Protein AF-A0A521ZLS4-F1 (afdb_monomer_lite)

Sequence (62 aa):
MKLKLTTALCIAAAWVVAATNPMFNVRDYGATGDGKSLDSPAIDKAIAACAGAGGGTVWIPA

Radius of gyration: 23.2 Å; chains: 1; bounding box: 53×27×62 Å

Foldseek 3Di:
DDDPDDDPPPPPPPPPDPDDQDEQELVVQPADPPVPDDSVNSQVVSVVVQVVVVHHHYDYDD

Secondary structure (DSSP, 8-state):
----------------------EEEGGGGT---SSSS--HHHHHHHHHHHH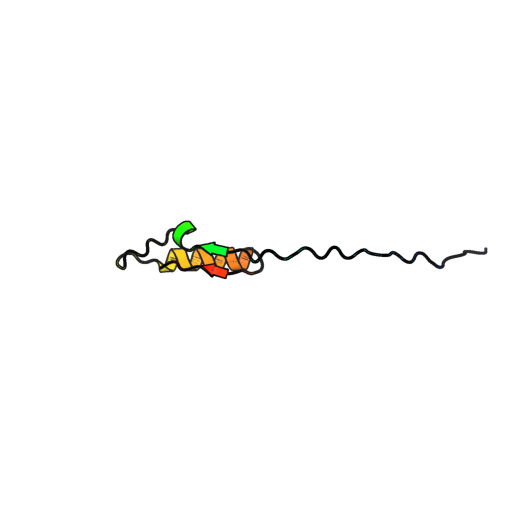HTTS-EEE---

pLDDT: mean 85.16, std 17.02, range [45.78, 98.56]

Structure (mmCIF, N/CA/C/O backbone):
data_AF-A0A521ZLS4-F1
#
_entry.id   AF-A0A521ZLS4-F1
#
loop_
_atom_site.group_PDB
_atom_site.id
_atom_site.type_symbol
_atom_site.label_atom_id
_atom_site.label_alt_id
_atom_site.label_comp_id
_atom_site.label_asym_id
_atom_site.label_entity_id
_atom_site.label_seq_id
_atom_site.pdbx_PDB_ins_code
_atom_site.Cartn_x
_atom_site.Cartn_y
_atom_site.Cartn_z
_atom_site.occupancy
_atom_site.B_iso_or_equiv
_atom_site.auth_seq_id
_atom_site.auth_comp_id
_atom_site.auth_asym_id
_atom_site.auth_atom_id
_atom_site.pdbx_PDB_model_num
ATOM 1 N N . MET A 1 1 ? 40.145 -15.876 -47.526 1.00 56.47 1 MET A N 1
ATOM 2 C CA . MET A 1 1 ? 40.536 -15.214 -46.259 1.00 56.47 1 MET A CA 1
ATOM 3 C C . MET A 1 1 ? 40.706 -13.722 -46.495 1.00 56.47 1 MET A C 1
ATOM 5 O O . MET A 1 1 ? 41.630 -13.359 -47.209 1.00 56.47 1 MET A O 1
ATOM 9 N N . LYS A 1 2 ? 39.792 -12.899 -45.963 1.00 48.19 2 LYS A N 1
ATOM 10 C CA . LYS A 1 2 ? 39.940 -11.468 -45.607 1.00 48.19 2 LYS A CA 1
ATOM 11 C C . LYS A 1 2 ? 38.588 -11.010 -45.036 1.00 48.19 2 LYS A C 1
ATOM 13 O O . LYS A 1 2 ? 37.748 -10.455 -45.734 1.00 48.19 2 LYS A O 1
ATOM 18 N N . LEU A 1 3 ? 38.359 -11.382 -43.779 1.00 45.78 3 LEU A N 1
ATOM 19 C CA . LEU A 1 3 ? 37.180 -11.040 -42.987 1.00 45.78 3 LEU A CA 1
ATOM 20 C C . LEU A 1 3 ? 37.324 -9.578 -42.526 1.00 45.78 3 LEU A C 1
ATOM 22 O O . LEU A 1 3 ? 38.247 -9.269 -41.777 1.00 45.78 3 LEU A O 1
ATOM 26 N N . LYS A 1 4 ? 36.464 -8.670 -42.999 1.00 50.28 4 LYS A N 1
ATOM 27 C CA . LYS A 1 4 ? 36.379 -7.294 -42.483 1.00 50.28 4 LYS A CA 1
ATOM 28 C C . LYS A 1 4 ? 35.328 -7.273 -41.375 1.00 50.28 4 LYS A C 1
ATOM 30 O O . LYS A 1 4 ? 34.139 -7.157 -41.645 1.00 50.28 4 LYS A O 1
ATOM 35 N N . LEU A 1 5 ? 35.800 -7.475 -40.149 1.00 58.41 5 LEU A N 1
ATOM 36 C CA . LEU A 1 5 ? 35.024 -7.554 -38.914 1.00 58.41 5 LEU A CA 1
ATOM 37 C C . LEU A 1 5 ? 35.398 -6.374 -38.011 1.00 58.41 5 LEU A C 1
ATOM 39 O O . LEU A 1 5 ? 36.173 -6.546 -37.086 1.00 58.41 5 LEU A O 1
ATOM 43 N N . THR A 1 6 ? 34.897 -5.186 -38.328 1.00 63.28 6 THR A N 1
ATOM 44 C CA . THR A 1 6 ? 34.861 -3.958 -37.506 1.00 63.28 6 THR A CA 1
ATOM 45 C C . THR A 1 6 ? 34.108 -2.960 -38.397 1.00 63.28 6 THR A C 1
ATOM 47 O O . THR A 1 6 ? 34.501 -2.738 -39.533 1.00 63.28 6 THR A O 1
ATOM 50 N N . THR A 1 7 ? 32.918 -2.448 -38.099 1.00 57.12 7 THR A N 1
ATOM 51 C CA . THR A 1 7 ? 32.543 -1.674 -36.920 1.00 57.12 7 THR A CA 1
ATOM 52 C C . THR A 1 7 ? 31.009 -1.615 -36.906 1.00 57.12 7 THR A C 1
ATOM 54 O O . THR A 1 7 ? 30.412 -0.734 -37.516 1.00 57.12 7 THR A O 1
ATOM 57 N N . ALA A 1 8 ? 30.345 -2.572 -36.260 1.00 54.41 8 ALA A N 1
ATOM 58 C CA . ALA A 1 8 ? 28.937 -2.415 -35.906 1.00 54.41 8 ALA A CA 1
ATOM 59 C C . ALA A 1 8 ? 28.897 -1.695 -34.555 1.00 54.41 8 ALA A C 1
ATOM 61 O O . ALA A 1 8 ? 28.882 -2.324 -33.500 1.00 54.41 8 ALA A O 1
ATOM 62 N N . LEU A 1 9 ? 28.973 -0.363 -34.587 1.00 56.62 9 LEU A N 1
ATOM 63 C CA . LEU A 1 9 ? 28.643 0.453 -33.426 1.00 56.62 9 LEU A CA 1
ATOM 64 C C . LEU A 1 9 ? 27.123 0.360 -33.253 1.00 56.62 9 LEU A C 1
ATOM 66 O O . LEU A 1 9 ? 26.370 1.134 -33.838 1.00 56.62 9 LEU A O 1
ATOM 70 N N . CYS A 1 10 ? 26.671 -0.651 -32.511 1.00 49.16 10 CYS A N 1
ATOM 71 C CA . CYS A 1 10 ? 25.301 -0.732 -32.030 1.00 49.16 10 CYS A CA 1
ATOM 72 C C . CYS A 1 10 ? 25.049 0.489 -31.139 1.00 49.16 10 CYS A C 1
ATOM 74 O O . CYS A 1 10 ? 25.410 0.494 -29.964 1.00 49.16 10 CYS A O 1
ATOM 76 N N . ILE A 1 11 ? 24.444 1.536 -31.697 1.00 63.81 11 ILE A N 1
ATOM 77 C CA . ILE A 1 11 ? 23.852 2.61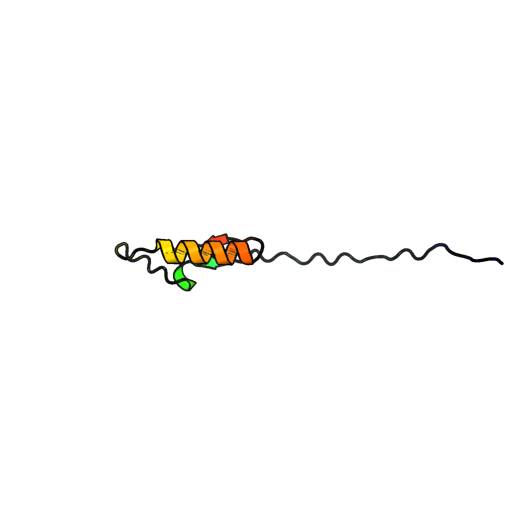5 -30.910 1.00 63.81 11 ILE A CA 1
ATOM 78 C C . ILE A 1 11 ? 22.605 2.009 -30.264 1.00 63.81 11 ILE A C 1
ATOM 80 O O . ILE A 1 11 ? 21.513 2.037 -30.827 1.00 63.81 11 ILE A O 1
ATOM 84 N N . ALA A 1 12 ? 22.776 1.389 -29.098 1.00 64.19 12 ALA A N 1
ATOM 85 C CA . ALA A 1 12 ? 21.658 1.087 -28.225 1.00 64.19 12 ALA A CA 1
ATOM 86 C C . ALA A 1 12 ? 21.159 2.430 -27.681 1.00 64.19 12 ALA A C 1
ATOM 88 O O . ALA A 1 12 ? 21.717 2.973 -26.729 1.00 64.19 12 ALA A O 1
ATOM 89 N N . ALA A 1 13 ? 20.146 3.004 -28.330 1.00 64.06 13 ALA A N 1
ATOM 90 C CA . ALA A 1 13 ? 19.372 4.081 -27.738 1.00 64.06 13 ALA A CA 1
ATOM 91 C C . ALA A 1 13 ? 18.753 3.528 -26.447 1.00 64.06 13 ALA A C 1
ATOM 93 O O . ALA A 1 13 ? 17.805 2.744 -26.483 1.00 64.06 13 ALA A O 1
ATOM 94 N N . ALA A 1 14 ? 19.354 3.864 -25.307 1.00 68.56 14 ALA A N 1
ATOM 95 C CA . ALA A 1 14 ? 18.792 3.548 -24.009 1.00 68.56 14 ALA A CA 1
ATOM 96 C C . ALA A 1 14 ? 17.520 4.385 -23.854 1.00 68.56 14 ALA A C 1
ATOM 98 O O . ALA A 1 14 ? 17.576 5.599 -23.661 1.00 68.56 14 ALA A O 1
ATOM 99 N N . TRP A 1 15 ? 16.366 3.740 -23.993 1.00 73.81 15 TRP A N 1
ATOM 100 C CA . TRP A 1 15 ? 15.096 4.353 -23.646 1.00 73.81 15 TRP A CA 1
ATOM 101 C C . TRP A 1 15 ? 15.093 4.555 -22.135 1.00 73.81 15 TRP A C 1
ATOM 103 O O . TRP A 1 15 ? 15.043 3.591 -21.371 1.00 73.81 15 TRP A O 1
ATOM 113 N N . VAL A 1 16 ? 15.182 5.810 -21.697 1.00 71.25 16 VAL A N 1
ATOM 114 C CA . VAL A 1 16 ? 14.903 6.155 -20.305 1.00 71.25 16 VAL A CA 1
ATOM 115 C C . VAL A 1 16 ? 13.403 5.967 -20.114 1.00 71.25 16 VAL A C 1
ATOM 117 O O . VAL A 1 16 ? 12.604 6.831 -20.469 1.00 71.25 16 VAL A O 1
ATOM 120 N N . VAL A 1 17 ? 13.010 4.805 -19.597 1.00 72.94 17 VAL A N 1
ATOM 121 C CA . VAL A 1 17 ? 11.655 4.612 -19.086 1.00 72.94 17 VAL A CA 1
ATOM 122 C C . VAL A 1 17 ? 11.568 5.447 -17.817 1.00 72.94 17 VAL A C 1
ATOM 124 O O . VAL A 1 17 ? 12.263 5.172 -16.840 1.00 72.94 17 VAL A O 1
ATOM 127 N N . ALA A 1 18 ? 10.760 6.506 -17.841 1.00 72.38 18 ALA A N 1
ATOM 128 C CA . ALA A 1 18 ? 10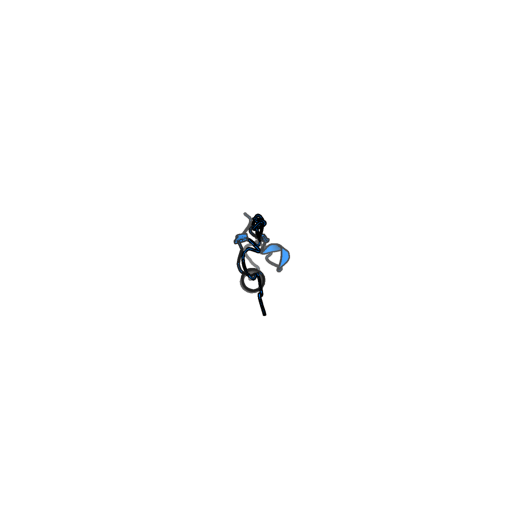.440 7.245 -16.632 1.00 72.38 18 ALA A CA 1
ATOM 129 C C . ALA A 1 18 ? 9.800 6.264 -15.638 1.00 72.38 18 ALA A C 1
ATOM 131 O O . ALA A 1 18 ? 8.716 5.741 -15.892 1.00 72.38 18 ALA A O 1
ATOM 132 N N . ALA A 1 19 ? 10.492 5.976 -1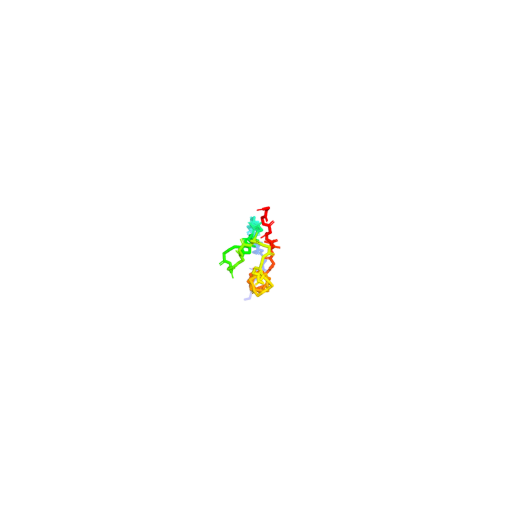4.535 1.00 71.50 19 ALA A N 1
ATOM 133 C CA . ALA A 1 19 ? 9.956 5.124 -13.487 1.00 71.50 19 ALA A CA 1
ATOM 134 C C . ALA A 1 19 ? 8.805 5.872 -12.804 1.00 71.50 19 ALA A C 1
ATOM 136 O O . ALA A 1 19 ? 9.024 6.796 -12.020 1.00 71.50 19 ALA A O 1
ATOM 137 N N . THR A 1 20 ? 7.565 5.504 -13.122 1.00 78.50 20 THR A N 1
ATOM 138 C CA . THR A 1 20 ? 6.412 5.913 -12.320 1.00 78.50 20 THR A CA 1
ATOM 139 C C . THR A 1 20 ? 6.560 5.243 -10.965 1.00 78.50 20 THR A C 1
ATOM 141 O O . THR A 1 20 ? 6.574 4.018 -10.916 1.00 78.50 20 THR A O 1
ATOM 144 N N . ASN A 1 21 ? 6.706 6.011 -9.886 1.00 85.44 21 ASN A N 1
ATOM 145 C CA . ASN A 1 21 ? 6.786 5.449 -8.540 1.00 85.44 21 ASN A CA 1
ATOM 146 C C . ASN A 1 21 ? 5.382 4.959 -8.130 1.00 85.44 21 ASN A C 1
ATOM 148 O O . ASN A 1 21 ? 4.508 5.804 -7.912 1.00 85.44 21 ASN A O 1
ATOM 152 N N . PRO A 1 22 ? 5.114 3.639 -8.099 1.00 92.88 22 PRO A N 1
ATOM 153 C CA . PRO A 1 22 ? 3.772 3.140 -7.839 1.00 92.88 22 PRO A CA 1
ATOM 154 C C . PRO A 1 22 ? 3.348 3.466 -6.404 1.00 92.88 22 PRO A C 1
ATOM 156 O O . PRO A 1 22 ? 4.137 3.380 -5.459 1.00 92.88 22 PRO A O 1
ATOM 159 N N . MET A 1 23 ? 2.083 3.857 -6.250 1.00 97.00 23 MET A N 1
ATOM 160 C CA . MET A 1 23 ? 1.513 4.274 -4.973 1.00 97.00 23 MET A CA 1
ATOM 161 C C . MET A 1 23 ? 0.451 3.270 -4.526 1.00 97.00 23 MET A C 1
ATOM 163 O O . MET A 1 23 ? -0.462 2.946 -5.282 1.00 97.00 23 MET A O 1
ATOM 167 N N . PHE A 1 24 ? 0.578 2.785 -3.295 1.00 98.00 24 PHE A N 1
ATOM 168 C CA . PHE A 1 24 ? -0.244 1.724 -2.720 1.00 98.00 24 PHE A CA 1
ATOM 169 C C . PHE A 1 24 ? -1.057 2.306 -1.567 1.00 98.00 24 PHE A C 1
ATOM 171 O O . PHE A 1 24 ? -0.549 2.442 -0.455 1.00 98.00 24 PHE A O 1
ATOM 178 N N . ASN A 1 25 ? -2.303 2.700 -1.827 1.00 98.06 25 ASN A N 1
ATOM 179 C CA . ASN A 1 25 ? -3.177 3.240 -0.790 1.00 98.06 25 ASN A CA 1
ATOM 180 C C . ASN A 1 25 ? -3.699 2.106 0.095 1.00 98.06 25 ASN A C 1
ATOM 182 O O . ASN A 1 25 ? -4.330 1.175 -0.395 1.00 98.06 25 ASN A O 1
ATOM 186 N N . VAL A 1 26 ? -3.485 2.200 1.407 1.00 98.19 26 VAL A N 1
ATOM 187 C CA . VAL A 1 26 ? -3.912 1.172 2.374 1.00 98.19 26 VAL A CA 1
ATOM 188 C C . VAL A 1 26 ? -5.424 0.903 2.355 1.00 98.19 26 VAL A C 1
ATOM 190 O O . VAL A 1 26 ? -5.848 -0.207 2.682 1.00 98.19 26 VAL A O 1
ATOM 193 N N . ARG A 1 27 ? -6.245 1.872 1.919 1.00 97.56 27 ARG A N 1
ATOM 194 C CA . ARG A 1 27 ? -7.702 1.694 1.770 1.00 97.56 27 ARG A CA 1
ATOM 195 C C . ARG A 1 27 ? -8.065 0.680 0.677 1.00 97.56 27 ARG A C 1
ATOM 197 O O . ARG A 1 27 ? -9.036 -0.050 0.845 1.00 97.56 27 ARG A O 1
ATOM 204 N N . ASP A 1 28 ? -7.240 0.536 -0.363 1.00 98.19 28 ASP A N 1
ATOM 205 C CA . ASP A 1 28 ? -7.432 -0.478 -1.416 1.00 98.19 28 ASP A CA 1
ATOM 206 C C . ASP A 1 28 ? -7.186 -1.907 -0.892 1.00 98.19 28 ASP A C 1
ATOM 208 O O . ASP A 1 28 ? -7.632 -2.889 -1.484 1.00 98.19 28 ASP A O 1
ATOM 212 N N . TYR A 1 29 ? -6.506 -2.027 0.254 1.00 97.81 29 TYR A N 1
ATOM 213 C CA . TYR A 1 29 ? -6.173 -3.290 0.921 1.00 97.81 29 TYR A CA 1
ATOM 214 C C . TYR A 1 29 ? -7.067 -3.593 2.132 1.00 97.81 29 TYR A C 1
ATOM 216 O O . TYR A 1 29 ? -6.847 -4.589 2.831 1.00 97.81 29 TYR A O 1
ATOM 224 N N . GLY A 1 30 ? -8.093 -2.766 2.357 1.00 97.00 30 GLY A N 1
ATOM 225 C CA . GLY A 1 30 ? -9.104 -2.957 3.396 1.00 97.00 30 GLY A CA 1
ATOM 226 C C . GLY A 1 30 ? -8.893 -2.146 4.674 1.00 97.00 30 GLY A C 1
ATOM 227 O O . GLY A 1 30 ? -9.559 -2.440 5.662 1.00 97.00 30 GLY A O 1
ATOM 228 N N . ALA A 1 31 ? -7.997 -1.152 4.683 1.00 97.88 31 ALA A N 1
ATOM 229 C CA . ALA A 1 31 ? -7.888 -0.233 5.814 1.00 97.88 31 ALA A CA 1
ATOM 230 C C . ALA A 1 31 ? -9.118 0.680 5.876 1.00 97.88 31 ALA A C 1
ATOM 232 O O . ALA A 1 31 ? -9.561 1.214 4.855 1.00 97.88 31 ALA A O 1
ATOM 233 N N . THR A 1 32 ? -9.642 0.886 7.079 1.00 96.31 32 THR A N 1
ATOM 234 C CA . THR A 1 32 ? -10.848 1.692 7.313 1.00 96.31 32 THR A CA 1
ATOM 235 C C . THR A 1 32 ? -10.518 3.092 7.824 1.00 96.31 32 THR A C 1
ATOM 237 O O . THR A 1 32 ? -11.146 4.055 7.383 1.00 96.31 32 THR A O 1
ATOM 240 N N . GLY A 1 33 ? -9.515 3.234 8.699 1.00 94.69 33 GLY A N 1
ATOM 241 C CA . GLY A 1 33 ? -9.171 4.508 9.334 1.00 94.69 33 GLY A CA 1
ATOM 242 C C . GLY A 1 33 ? -10.214 5.008 10.340 1.00 94.69 33 GLY A C 1
ATOM 243 O O . GLY A 1 33 ? -10.288 6.205 10.595 1.00 94.69 33 GLY A O 1
ATOM 244 N N . ASP A 1 34 ? -11.040 4.121 10.902 1.00 95.44 34 ASP A N 1
ATOM 245 C CA . ASP A 1 34 ? -12.122 4.485 11.833 1.00 95.44 34 ASP A CA 1
ATOM 246 C C . ASP A 1 34 ? -11.669 4.624 13.305 1.00 95.44 34 ASP A C 1
ATOM 248 O O . ASP A 1 34 ? -12.470 4.970 14.178 1.00 95.44 34 ASP A O 1
ATOM 252 N N . GLY A 1 35 ? -10.395 4.334 13.596 1.00 93.56 35 GLY A N 1
ATOM 253 C CA . GLY A 1 35 ? -9.815 4.351 14.943 1.00 93.56 35 GLY A CA 1
ATOM 254 C C . GLY A 1 35 ? -10.291 3.220 15.864 1.00 93.56 35 GLY A C 1
ATOM 255 O O . GLY A 1 35 ? -10.025 3.265 17.065 1.00 93.56 35 GLY A O 1
ATOM 256 N N . LYS A 1 36 ? -11.008 2.224 15.334 1.00 94.94 36 LYS A N 1
ATOM 257 C CA . LYS A 1 36 ? -11.578 1.090 16.082 1.00 94.94 36 LYS A CA 1
ATOM 258 C C . LYS A 1 36 ? -11.149 -0.251 15.499 1.00 94.94 36 LYS A C 1
ATOM 260 O O . LYS A 1 36 ? -10.810 -1.168 16.244 1.00 94.94 36 LYS A O 1
ATOM 265 N N . SER A 1 37 ? -11.207 -0.367 14.182 1.00 94.44 37 SER A N 1
ATOM 266 C CA . SER A 1 37 ? -10.864 -1.558 13.422 1.00 94.44 37 SER A CA 1
ATOM 267 C C . SER A 1 37 ? -9.346 -1.706 13.320 1.00 94.44 37 SER A C 1
ATOM 269 O O . SER A 1 37 ? -8.601 -0.727 13.259 1.00 94.44 37 SER A O 1
ATOM 271 N N . LEU A 1 38 ? -8.865 -2.951 13.315 1.00 96.75 38 LEU A N 1
ATOM 272 C CA . LEU A 1 38 ? -7.438 -3.225 13.186 1.00 96.75 38 LEU A CA 1
ATOM 273 C C . LEU A 1 38 ? -7.013 -3.119 11.716 1.00 96.75 38 LEU A C 1
ATOM 275 O O . LEU A 1 38 ? -7.257 -4.036 10.934 1.00 96.75 38 LEU A O 1
A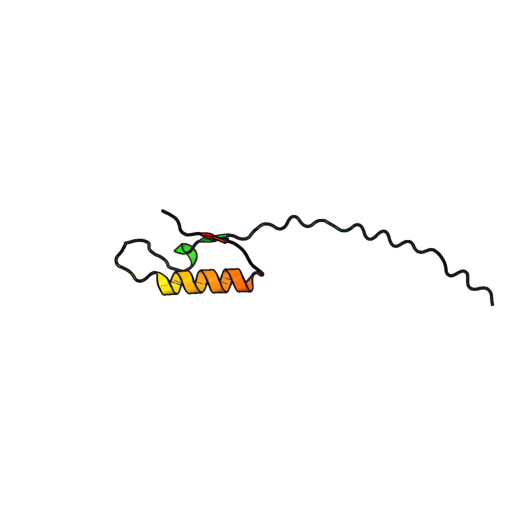TOM 279 N N . ASP A 1 39 ? -6.324 -2.034 11.369 1.00 97.88 39 ASP A N 1
ATOM 280 C CA . ASP A 1 39 ? -5.851 -1.785 10.000 1.00 97.88 39 ASP A CA 1
ATOM 281 C C . ASP A 1 39 ? -4.498 -2.461 9.679 1.00 97.88 39 ASP A C 1
ATOM 283 O O . ASP A 1 39 ? -4.098 -2.509 8.514 1.00 97.88 39 ASP A O 1
ATOM 287 N N . SER A 1 40 ? -3.799 -3.044 10.666 1.00 97.75 40 SER A N 1
ATOM 288 C CA . SER A 1 40 ? -2.493 -3.703 10.463 1.00 97.75 40 SER A CA 1
ATOM 289 C C . SER A 1 40 ? -2.487 -4.737 9.323 1.00 97.75 40 SER A C 1
ATOM 291 O O . SER A 1 40 ? -1.605 -4.646 8.472 1.00 97.75 40 SER A O 1
ATOM 293 N N . PRO A 1 41 ? -3.483 -5.642 9.188 1.00 98.31 41 PRO A N 1
ATOM 294 C CA . PRO A 1 41 ? -3.502 -6.604 8.086 1.00 98.31 41 PRO A CA 1
ATOM 295 C C . PRO A 1 41 ? -3.620 -5.956 6.700 1.00 98.31 41 PRO A C 1
ATOM 297 O O . PRO A 1 41 ? -3.155 -6.525 5.715 1.00 98.31 41 PRO A O 1
ATOM 300 N N . ALA A 1 42 ? -4.269 -4.794 6.594 1.00 98.31 42 ALA A N 1
ATOM 301 C CA . ALA A 1 42 ? -4.366 -4.057 5.336 1.00 98.31 42 ALA A CA 1
ATOM 302 C C . ALA A 1 42 ? -3.043 -3.357 4.999 1.00 98.31 42 ALA A C 1
ATOM 304 O O . ALA A 1 42 ? -2.603 -3.387 3.850 1.00 98.31 42 ALA A O 1
ATOM 305 N N . ILE A 1 43 ? -2.373 -2.793 6.009 1.00 98.19 43 ILE A N 1
ATOM 306 C CA . ILE A 1 43 ? -1.043 -2.188 5.865 1.00 98.19 43 ILE A CA 1
ATOM 307 C C . ILE A 1 43 ? -0.019 -3.243 5.423 1.00 98.19 43 ILE A C 1
ATOM 309 O O . ILE A 1 43 ? 0.715 -3.009 4.463 1.00 98.19 43 ILE A O 1
ATOM 313 N N . ASP A 1 44 ? -0.020 -4.428 6.037 1.00 98.56 44 ASP A N 1
ATOM 314 C CA . ASP A 1 44 ? 0.883 -5.528 5.670 1.00 98.56 44 ASP A CA 1
ATOM 315 C C . ASP A 1 44 ? 0.689 -5.969 4.212 1.00 98.56 44 ASP A C 1
ATOM 317 O O . ASP A 1 44 ? 1.658 -6.175 3.477 1.00 98.56 44 ASP A O 1
ATOM 321 N N . LYS A 1 45 ? -0.566 -6.055 3.751 1.00 98.56 45 LYS A N 1
ATOM 322 C CA . LYS A 1 45 ? -0.882 -6.361 2.346 1.00 98.56 45 LYS A CA 1
ATOM 323 C C . LYS A 1 45 ? -0.382 -5.276 1.395 1.00 98.56 45 LYS A C 1
ATOM 325 O O . LYS A 1 45 ? 0.173 -5.609 0.348 1.00 98.56 45 LYS A O 1
ATOM 330 N N . ALA A 1 46 ? -0.547 -4.003 1.753 1.00 98.38 46 ALA A N 1
ATOM 331 C CA . ALA A 1 46 ? -0.052 -2.888 0.949 1.00 98.38 46 ALA A CA 1
ATOM 332 C C . ALA A 1 46 ? 1.482 -2.917 0.832 1.00 98.38 46 ALA A C 1
ATOM 334 O O . ALA A 1 46 ? 2.022 -2.715 -0.255 1.00 98.38 46 ALA A O 1
ATOM 335 N N . ILE A 1 47 ? 2.189 -3.233 1.924 1.00 98.31 47 ILE A N 1
ATOM 336 C CA . ILE A 1 47 ? 3.650 -3.405 1.934 1.00 98.31 47 ILE A CA 1
ATOM 337 C C . ILE A 1 47 ? 4.063 -4.590 1.058 1.00 98.31 47 ILE A C 1
ATOM 339 O O . ILE A 1 47 ? 4.978 -4.451 0.249 1.00 98.31 47 ILE A O 1
ATOM 343 N N . ALA A 1 48 ? 3.387 -5.737 1.172 1.00 98.50 48 ALA A N 1
ATOM 344 C CA . ALA A 1 48 ? 3.683 -6.912 0.355 1.00 98.50 48 ALA A CA 1
ATOM 345 C C . ALA A 1 48 ? 3.491 -6.632 -1.146 1.00 98.50 48 ALA A C 1
ATOM 347 O O . ALA A 1 48 ? 4.341 -7.007 -1.954 1.00 98.50 48 ALA A O 1
ATOM 348 N N . ALA A 1 49 ? 2.420 -5.924 -1.519 1.00 98.06 49 ALA A N 1
ATOM 349 C CA . ALA A 1 49 ? 2.176 -5.496 -2.896 1.00 98.06 49 ALA A CA 1
ATOM 350 C C . ALA A 1 49 ? 3.248 -4.510 -3.388 1.00 98.06 49 ALA A C 1
ATOM 352 O O . ALA A 1 49 ? 3.781 -4.672 -4.485 1.00 98.06 49 ALA A O 1
ATOM 353 N N . CYS A 1 50 ? 3.616 -3.538 -2.550 1.00 97.38 50 CYS A N 1
ATOM 354 C CA . CYS A 1 50 ? 4.674 -2.571 -2.834 1.00 97.38 50 CYS A CA 1
ATOM 355 C C . CYS A 1 50 ? 6.034 -3.252 -3.057 1.00 97.38 50 CYS A C 1
ATOM 357 O O . CYS A 1 50 ? 6.714 -2.992 -4.050 1.00 97.38 50 CYS A O 1
ATOM 359 N N . ALA A 1 51 ? 6.405 -4.188 -2.182 1.00 97.19 51 ALA A N 1
ATOM 360 C CA . ALA A 1 51 ? 7.628 -4.970 -2.321 1.00 97.19 51 ALA A CA 1
ATOM 361 C C . ALA A 1 51 ? 7.598 -5.859 -3.578 1.00 97.19 51 ALA A C 1
ATOM 363 O O . ALA A 1 51 ? 8.577 -5.903 -4.323 1.00 97.19 51 ALA A O 1
ATOM 364 N N . GLY A 1 52 ? 6.467 -6.519 -3.854 1.00 96.81 52 GLY A N 1
ATOM 365 C CA . GLY A 1 52 ? 6.281 -7.367 -5.035 1.00 96.81 52 GLY A CA 1
ATOM 366 C C . GLY A 1 52 ? 6.343 -6.611 -6.367 1.00 96.81 52 GLY A C 1
ATOM 367 O O . GLY A 1 52 ? 6.736 -7.190 -7.376 1.00 96.81 52 GLY A O 1
ATOM 368 N N . ALA A 1 53 ? 6.017 -5.316 -6.370 1.00 94.75 53 ALA A N 1
ATOM 369 C CA . ALA A 1 53 ? 6.113 -4.442 -7.540 1.00 94.75 53 ALA A CA 1
ATOM 370 C C . ALA A 1 53 ? 7.531 -3.895 -7.806 1.00 94.75 53 ALA A C 1
ATOM 372 O O . ALA A 1 53 ? 7.726 -3.155 -8.769 1.00 94.75 53 ALA A O 1
ATOM 373 N N . GLY A 1 54 ? 8.522 -4.249 -6.979 1.00 93.44 54 GLY A N 1
ATOM 374 C CA . GLY A 1 54 ? 9.893 -3.740 -7.097 1.00 93.44 54 GLY A CA 1
ATOM 375 C C . GLY A 1 54 ? 10.143 -2.430 -6.345 1.00 93.44 54 GLY A C 1
ATOM 376 O O . GLY A 1 54 ? 11.135 -1.754 -6.614 1.00 93.44 54 GLY A O 1
ATOM 377 N N . GLY A 1 55 ? 9.273 -2.082 -5.394 1.00 91.56 55 GLY A N 1
ATOM 378 C CA . GLY A 1 55 ? 9.335 -0.845 -4.619 1.00 91.56 55 GLY A CA 1
ATOM 379 C C . GLY A 1 55 ? 8.224 0.135 -4.990 1.00 91.56 55 GLY A C 1
ATOM 380 O O . GLY A 1 55 ? 7.474 -0.074 -5.941 1.00 91.56 55 GLY A O 1
ATOM 381 N N . GLY A 1 56 ? 8.091 1.201 -4.204 1.00 95.06 56 GLY A N 1
ATOM 382 C CA . GLY A 1 56 ? 6.961 2.114 -4.314 1.00 95.06 56 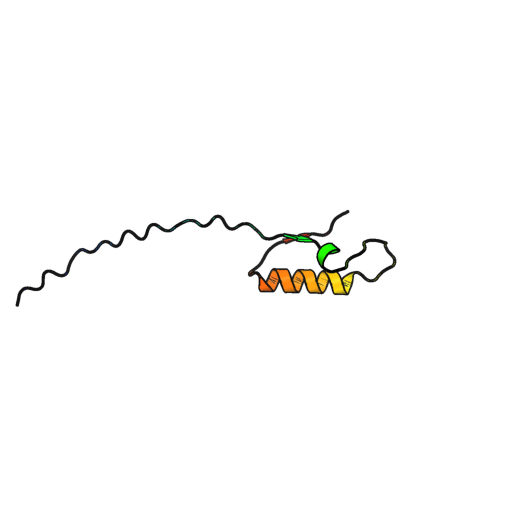GLY A CA 1
ATOM 383 C C . GLY A 1 56 ? 6.782 2.990 -3.083 1.00 95.06 56 GLY A C 1
ATOM 384 O O . GLY A 1 56 ? 7.669 3.110 -2.236 1.00 95.06 56 GLY A O 1
ATOM 385 N N . THR A 1 57 ? 5.597 3.576 -2.947 1.00 97.50 57 THR A N 1
ATOM 386 C CA . THR A 1 57 ? 5.174 4.290 -1.735 1.00 97.50 57 THR A CA 1
ATOM 387 C C . THR A 1 57 ? 3.871 3.710 -1.212 1.00 97.50 57 THR A C 1
ATOM 389 O O . THR A 1 57 ? 2.860 3.713 -1.910 1.00 97.50 57 THR A O 1
ATOM 392 N N . VAL A 1 58 ? 3.878 3.239 0.035 1.00 98.00 58 VAL A N 1
ATOM 393 C CA . VAL A 1 58 ? 2.642 2.909 0.753 1.00 98.00 58 VAL A CA 1
ATOM 394 C C . VAL A 1 58 ? 2.057 4.207 1.295 1.00 98.00 58 VAL A C 1
ATOM 396 O O . VAL A 1 58 ? 2.711 4.919 2.054 1.00 98.00 58 VAL A O 1
ATOM 399 N N . TRP A 1 59 ? 0.842 4.535 0.868 1.00 98.00 59 TRP A N 1
ATOM 400 C CA . TRP A 1 59 ? 0.167 5.779 1.212 1.00 98.00 59 TRP A CA 1
ATOM 401 C C . TRP A 1 59 ? -0.870 5.555 2.310 1.00 98.00 59 TRP A C 1
ATOM 403 O O . TRP A 1 59 ? -1.768 4.722 2.159 1.00 98.00 59 TRP A O 1
ATOM 413 N N . ILE A 1 60 ? -0.760 6.340 3.386 1.00 96.50 60 ILE A N 1
ATOM 414 C CA . ILE A 1 60 ? -1.731 6.390 4.481 1.00 96.50 60 ILE A CA 1
ATOM 415 C C . ILE A 1 60 ? -2.463 7.736 4.400 1.00 96.50 60 ILE A C 1
ATOM 417 O O . ILE A 1 60 ? -1.850 8.775 4.647 1.00 96.50 60 ILE A O 1
ATOM 421 N N . PRO A 1 61 ? -3.748 7.745 4.017 1.00 92.94 61 PRO A N 1
ATOM 422 C CA . PRO A 1 61 ? -4.537 8.967 3.968 1.00 92.94 61 PRO A CA 1
ATOM 423 C C . PRO A 1 61 ? -4.898 9.474 5.373 1.00 92.94 61 PRO A C 1
ATOM 425 O O . PRO A 1 61 ? -4.944 8.695 6.325 1.00 92.94 61 PRO A O 1
ATOM 428 N N . ALA A 1 62 ? -5.190 10.774 5.460 1.00 85.06 62 ALA A N 1
ATOM 429 C CA . ALA A 1 62 ? -5.779 11.395 6.646 1.00 85.06 62 ALA A CA 1
ATOM 430 C C . ALA A 1 62 ? -7.227 10.936 6.894 1.00 85.06 62 ALA A C 1
ATOM 432 O O . ALA A 1 62 ? -7.882 10.413 5.946 1.00 85.06 62 ALA A O 1
#